Protein AF-A0A535G3J7-F1 (afdb_monomer_lite)

Structure (mmCIF, N/CA/C/O backbone):
data_AF-A0A535G3J7-F1
#
_entry.id   AF-A0A535G3J7-F1
#
loop_
_atom_site.group_PDB
_atom_site.id
_atom_site.type_symbol
_atom_site.label_atom_id
_atom_site.label_alt_id
_atom_site.label_comp_id
_atom_site.label_asym_id
_atom_site.label_entity_id
_atom_site.label_seq_id
_atom_site.pdbx_PDB_ins_code
_atom_site.Cartn_x
_atom_site.Cartn_y
_atom_site.Cartn_z
_atom_site.occupancy
_atom_site.B_iso_or_equiv
_atom_site.auth_seq_id
_atom_site.auth_comp_id
_atom_site.auth_asym_id
_atom_site.auth_atom_id
_atom_site.pdbx_PDB_model_num
ATOM 1 N N . MET A 1 1 ? 12.160 -12.280 -11.723 1.00 71.25 1 MET A N 1
ATOM 2 C CA . MET A 1 1 ? 13.475 -11.886 -11.176 1.00 71.25 1 MET A CA 1
ATOM 3 C C . MET A 1 1 ? 14.019 -10.774 -12.042 1.00 71.25 1 MET A C 1
ATOM 5 O O . MET A 1 1 ? 14.066 -10.974 -13.251 1.00 71.25 1 MET A O 1
ATOM 9 N N . ALA A 1 2 ? 14.355 -9.629 -11.459 1.00 68.31 2 ALA A N 1
ATOM 10 C CA . ALA A 1 2 ? 15.144 -8.611 -12.145 1.00 68.31 2 ALA A CA 1
ATOM 11 C C . ALA A 1 2 ? 16.626 -8.998 -12.049 1.00 68.31 2 ALA A C 1
ATOM 13 O O . ALA A 1 2 ? 17.040 -9.554 -11.030 1.00 68.31 2 ALA A O 1
ATOM 14 N N . ASP A 1 3 ? 17.392 -8.773 -13.112 1.00 76.06 3 ASP A N 1
ATOM 15 C CA . ASP A 1 3 ? 18.850 -8.805 -13.050 1.00 76.06 3 ASP A CA 1
ATOM 16 C C . ASP A 1 3 ? 19.447 -7.434 -13.374 1.00 76.06 3 ASP A C 1
ATOM 18 O O . ASP A 1 3 ? 18.911 -6.666 -14.172 1.00 76.06 3 ASP A O 1
ATOM 22 N N . GLU A 1 4 ? 20.607 -7.149 -12.785 1.00 70.81 4 GLU A N 1
ATOM 23 C CA . GLU A 1 4 ? 21.331 -5.886 -12.982 1.00 70.81 4 GLU A CA 1
ATOM 24 C C . GLU A 1 4 ? 21.882 -5.727 -14.418 1.00 70.81 4 GLU A C 1
ATOM 26 O O . GLU A 1 4 ? 22.410 -4.676 -14.783 1.00 70.81 4 GLU A O 1
ATOM 31 N N . GLY A 1 5 ? 21.760 -6.763 -15.259 1.00 71.31 5 GLY A N 1
ATOM 32 C CA . GLY A 1 5 ? 22.190 -6.784 -16.657 1.00 71.31 5 GLY A CA 1
ATOM 33 C C . GLY A 1 5 ? 21.164 -6.218 -17.641 1.00 71.31 5 GLY A C 1
ATOM 34 O O . GLY A 1 5 ? 21.451 -6.159 -18.839 1.00 71.31 5 GLY A O 1
ATOM 35 N N . GLY A 1 6 ? 19.985 -5.792 -17.174 1.00 70.75 6 GLY A N 1
ATOM 36 C CA . GLY A 1 6 ? 18.953 -5.200 -18.033 1.00 70.75 6 GLY A CA 1
ATOM 37 C C . GLY A 1 6 ? 17.724 -6.077 -18.267 1.00 70.75 6 GLY A C 1
ATOM 38 O O . GLY A 1 6 ? 16.809 -5.647 -18.977 1.00 70.75 6 GLY A O 1
ATOM 39 N N . ALA A 1 7 ? 17.692 -7.306 -17.743 1.00 75.38 7 ALA A N 1
ATOM 40 C CA . ALA A 1 7 ? 16.626 -8.254 -18.036 1.00 75.38 7 ALA A CA 1
ATOM 41 C C . ALA A 1 7 ? 15.667 -8.449 -16.857 1.00 75.38 7 ALA A C 1
ATOM 43 O O . ALA A 1 7 ? 16.052 -8.570 -15.695 1.00 75.38 7 ALA A O 1
ATOM 44 N N . LEU A 1 8 ? 14.380 -8.544 -17.196 1.00 71.44 8 LEU A N 1
ATOM 45 C CA . LEU A 1 8 ? 13.341 -9.026 -16.297 1.00 71.44 8 LEU A CA 1
ATOM 46 C C . LEU A 1 8 ? 12.882 -10.415 -16.756 1.00 71.44 8 LEU A C 1
ATOM 48 O O . LEU A 1 8 ? 12.462 -10.598 -17.903 1.00 71.44 8 LEU A O 1
ATOM 52 N N . TRP A 1 9 ? 12.960 -11.383 -15.844 1.00 71.06 9 TRP A N 1
ATOM 53 C CA . TRP A 1 9 ? 12.660 -12.791 -16.092 1.00 71.06 9 TRP A CA 1
ATOM 54 C C . TRP A 1 9 ? 11.362 -13.229 -15.419 1.00 71.06 9 TRP A C 1
ATOM 56 O O . TRP A 1 9 ? 11.196 -13.060 -14.204 1.00 71.06 9 TRP A O 1
ATOM 66 N N . VAL A 1 10 ? 10.507 -13.908 -16.182 1.00 69.81 10 VAL A N 1
ATOM 67 C CA . VAL A 1 10 ? 9.468 -14.794 -15.643 1.00 69.81 10 VAL A CA 1
ATOM 68 C C . VAL A 1 10 ? 10.066 -16.198 -15.536 1.00 69.81 10 VAL A C 1
ATOM 70 O O . VAL A 1 10 ? 10.668 -16.693 -16.489 1.00 69.81 10 VAL A O 1
ATOM 73 N N . LEU A 1 11 ? 9.949 -16.835 -14.367 1.00 56.09 11 LEU A N 1
ATOM 74 C CA . LEU A 1 11 ? 10.445 -18.197 -14.155 1.00 56.09 11 LEU A CA 1
ATOM 75 C C . LEU A 1 11 ? 9.471 -19.206 -14.783 1.00 56.09 11 LEU A C 1
ATOM 77 O O . LEU A 1 11 ? 8.563 -19.703 -14.124 1.00 56.09 11 LEU A O 1
ATOM 81 N N . ASP A 1 12 ? 9.690 -19.505 -16.060 1.00 62.94 12 ASP A N 1
ATOM 82 C CA . ASP A 1 12 ? 9.240 -20.728 -16.726 1.00 62.94 12 ASP A CA 1
ATOM 83 C C . ASP A 1 12 ? 10.474 -21.504 -17.248 1.00 62.94 12 ASP A C 1
ATOM 85 O O . ASP A 1 12 ? 11.581 -20.949 -17.282 1.00 62.94 12 ASP A O 1
ATOM 89 N N . PRO A 1 13 ? 10.339 -22.783 -17.647 1.00 60.19 13 PRO A N 1
ATOM 90 C CA . PRO A 1 13 ? 11.473 -23.594 -18.101 1.00 60.19 13 PRO A CA 1
ATOM 91 C C . PRO A 1 13 ? 12.237 -23.023 -19.311 1.00 60.19 13 PRO A C 1
ATOM 93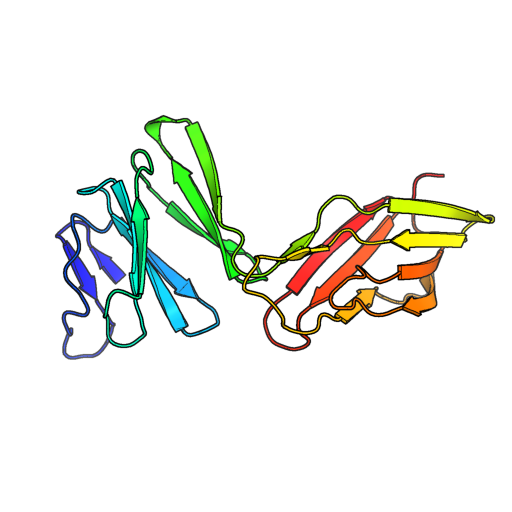 O O . PRO A 1 13 ? 13.380 -23.413 -19.541 1.00 60.19 13 PRO A O 1
ATOM 96 N N . ALA A 1 14 ? 11.629 -22.118 -20.079 1.00 72.88 14 ALA A N 1
ATOM 97 C CA . ALA A 1 14 ? 12.156 -21.571 -21.324 1.00 72.88 14 ALA A CA 1
ATOM 98 C C . ALA A 1 14 ? 12.770 -20.164 -21.186 1.00 72.88 14 ALA A C 1
ATOM 100 O O . ALA A 1 14 ? 13.358 -19.687 -22.154 1.00 72.88 14 ALA A O 1
ATOM 101 N N . ARG A 1 15 ? 12.719 -19.528 -20.001 1.00 66.62 15 ARG A N 1
ATOM 102 C CA . ARG A 1 15 ? 13.321 -18.204 -19.720 1.00 66.62 15 ARG A CA 1
ATOM 103 C C . ARG A 1 15 ? 12.934 -17.152 -20.768 1.00 66.62 15 ARG A C 1
ATOM 105 O O . ARG A 1 15 ? 13.746 -16.716 -21.583 1.00 66.62 15 ARG A O 1
ATOM 112 N N . HIS A 1 16 ? 11.687 -16.710 -20.720 1.00 76.94 16 HIS A N 1
ATOM 113 C CA . HIS A 1 16 ? 11.188 -15.672 -21.614 1.00 76.94 16 HIS A CA 1
ATOM 114 C C . HIS A 1 16 ? 11.657 -14.278 -21.171 1.00 76.94 16 HIS A C 1
ATOM 116 O O . HIS A 1 16 ? 11.495 -13.899 -20.007 1.00 76.94 16 HIS A O 1
ATOM 122 N N . ARG A 1 17 ? 12.211 -13.497 -22.111 1.00 78.81 17 ARG A N 1
ATOM 123 C CA . ARG A 1 17 ? 12.472 -12.067 -21.898 1.00 78.81 17 ARG A CA 1
ATOM 124 C C . ARG A 1 17 ? 11.131 -11.347 -21.808 1.00 78.81 17 ARG A C 1
ATOM 126 O O . ARG A 1 17 ? 10.402 -11.301 -22.793 1.00 78.81 17 ARG A O 1
ATOM 133 N N . PHE A 1 18 ? 10.830 -10.796 -20.638 1.00 82.81 18 PHE A N 1
ATOM 134 C CA . PHE A 1 18 ? 9.531 -10.186 -20.358 1.00 82.81 18 PHE A CA 1
ATOM 135 C C . PHE A 1 18 ? 9.448 -8.722 -20.811 1.00 82.81 18 PHE A C 1
ATOM 137 O O . PHE A 1 18 ? 8.457 -8.305 -21.395 1.00 82.81 18 PHE A O 1
ATOM 144 N N . ALA A 1 19 ? 10.512 -7.950 -20.578 1.00 88.00 19 ALA A N 1
ATOM 145 C CA . ALA A 1 19 ? 10.626 -6.550 -20.980 1.00 88.00 19 ALA A CA 1
ATOM 146 C C . ALA A 1 19 ? 12.103 -6.153 -21.165 1.00 88.00 19 ALA A C 1
ATOM 148 O O . ALA A 1 19 ? 13.017 -6.935 -20.881 1.00 88.00 19 ALA A O 1
ATOM 149 N N . SER A 1 20 ? 12.339 -4.936 -21.660 1.00 91.38 20 SER A N 1
ATOM 150 C CA . SER A 1 20 ? 13.672 -4.325 -21.768 1.00 91.38 20 SER A CA 1
ATOM 151 C C . SER A 1 20 ? 13.671 -2.998 -21.024 1.00 91.38 20 SER A C 1
ATOM 153 O O . SER A 1 20 ? 12.957 -2.089 -21.436 1.00 91.38 20 SER A O 1
ATOM 155 N N . LEU A 1 21 ? 14.450 -2.893 -19.948 1.00 94.00 21 LEU A N 1
ATOM 156 C CA . LEU A 1 21 ? 14.487 -1.717 -19.076 1.00 94.00 21 LEU A CA 1
ATOM 157 C C . LEU A 1 21 ? 15.934 -1.294 -18.789 1.00 94.00 21 LEU A C 1
ATOM 159 O O . LEU A 1 21 ? 16.858 -2.104 -18.887 1.00 94.00 21 LEU A O 1
ATOM 163 N N . ALA A 1 22 ? 16.134 -0.016 -18.462 1.00 93.50 22 ALA A N 1
ATOM 164 C CA . ALA A 1 22 ? 17.457 0.560 -18.240 1.00 93.50 22 ALA A CA 1
ATOM 165 C C . ALA A 1 22 ? 17.990 0.208 -16.841 1.00 93.50 22 ALA A C 1
ATOM 167 O O . ALA A 1 22 ? 17.691 0.896 -15.868 1.00 93.50 22 ALA A O 1
ATOM 168 N N . THR A 1 23 ? 18.799 -0.850 -16.745 1.00 94.88 23 THR A N 1
ATOM 169 C CA . THR A 1 23 ? 19.407 -1.312 -15.481 1.00 94.88 23 THR A CA 1
ATOM 170 C C . THR A 1 23 ? 18.341 -1.517 -14.387 1.00 94.88 23 THR A C 1
ATOM 172 O O . THR A 1 23 ? 18.284 -0.731 -13.435 1.00 94.88 23 THR A O 1
ATOM 175 N N . PRO A 1 24 ? 17.431 -2.500 -14.551 1.00 95.31 24 PRO A N 1
ATOM 176 C CA . PRO A 1 24 ? 16.432 -2.809 -13.543 1.00 95.31 24 PRO A CA 1
ATOM 177 C C . PRO A 1 24 ? 17.124 -3.360 -12.294 1.00 95.31 24 PRO A C 1
ATOM 179 O O . PRO A 1 24 ? 18.139 -4.047 -12.394 1.00 95.31 24 PRO A O 1
ATOM 182 N N . ASP A 1 25 ? 16.574 -3.040 -11.132 1.00 94.50 25 ASP A N 1
ATOM 183 C CA . ASP A 1 25 ? 17.207 -3.326 -9.841 1.00 94.50 25 ASP A CA 1
ATOM 184 C C . ASP A 1 25 ? 16.279 -4.167 -8.953 1.00 94.50 25 ASP A C 1
ATOM 186 O O . ASP A 1 25 ? 16.582 -5.323 -8.660 1.00 94.50 25 ASP A O 1
ATOM 190 N N . ASP A 1 26 ? 15.084 -3.666 -8.644 1.00 95.38 26 ASP A N 1
ATOM 191 C CA . ASP A 1 26 ? 14.054 -4.374 -7.878 1.00 95.38 26 ASP A CA 1
ATOM 192 C C . ASP A 1 26 ? 12.750 -4.508 -8.694 1.00 95.38 26 ASP A C 1
ATOM 194 O O . ASP A 1 26 ? 12.479 -3.764 -9.644 1.00 95.38 26 ASP A O 1
ATOM 198 N N . VAL A 1 27 ? 11.954 -5.532 -8.374 1.00 95.81 27 VAL A N 1
ATOM 199 C CA . VAL A 1 27 ? 10.685 -5.837 -9.043 1.00 95.81 27 VAL A CA 1
ATOM 200 C C . VAL A 1 27 ? 9.660 -6.401 -8.073 1.00 95.81 27 VAL A C 1
ATOM 202 O O . VAL A 1 27 ? 9.936 -7.315 -7.296 1.00 95.81 27 VAL A O 1
ATOM 205 N N . LEU A 1 28 ? 8.421 -5.939 -8.200 1.00 96.00 28 LEU A N 1
ATOM 206 C CA . LEU A 1 28 ? 7.283 -6.487 -7.473 1.00 96.00 28 LEU A CA 1
ATOM 207 C C . LEU A 1 28 ? 6.043 -6.579 -8.359 1.00 96.00 28 LEU A C 1
ATOM 209 O O . LEU A 1 28 ? 5.973 -5.974 -9.428 1.00 96.00 28 LEU A O 1
ATOM 213 N N . VAL A 1 29 ? 5.052 -7.339 -7.898 1.00 95.19 29 VAL A N 1
ATOM 214 C CA . VAL A 1 29 ? 3.766 -7.500 -8.583 1.00 95.19 29 VAL A CA 1
ATOM 215 C C . VAL A 1 29 ? 2.649 -7.024 -7.663 1.00 95.19 29 VAL A C 1
ATOM 217 O O . VAL A 1 29 ? 2.589 -7.411 -6.494 1.00 95.19 29 VAL A O 1
ATOM 220 N N . SER A 1 30 ? 1.777 -6.177 -8.198 1.00 93.81 30 SER A N 1
ATOM 221 C CA . SER A 1 30 ? 0.601 -5.635 -7.527 1.00 93.81 30 SER A CA 1
ATOM 222 C C . SER A 1 30 ? -0.472 -6.696 -7.324 1.00 93.81 30 SER A C 1
ATOM 224 O O . SER A 1 30 ? -0.485 -7.749 -7.969 1.00 93.81 30 SER A O 1
ATOM 226 N N . ARG A 1 31 ? -1.437 -6.422 -6.445 1.00 89.69 31 ARG A N 1
ATOM 227 C CA . ARG A 1 31 ? -2.583 -7.328 -6.247 1.00 89.69 31 ARG A CA 1
ATOM 228 C C . ARG A 1 31 ? -3.488 -7.433 -7.475 1.00 89.69 31 ARG A C 1
ATOM 230 O O . ARG A 1 31 ? -4.208 -8.430 -7.586 1.00 89.69 31 ARG A O 1
ATOM 237 N N . ALA A 1 32 ? -3.457 -6.423 -8.345 1.00 88.31 32 ALA A N 1
ATOM 238 C CA . ALA A 1 32 ? -4.149 -6.403 -9.630 1.00 88.31 32 ALA A CA 1
ATOM 239 C C . ALA A 1 32 ? -3.358 -7.116 -10.744 1.00 88.31 32 ALA A C 1
ATOM 241 O O . ALA A 1 32 ? -3.943 -7.467 -11.765 1.00 88.31 32 ALA A O 1
ATOM 242 N N . GLY A 1 33 ? -2.070 -7.403 -10.517 1.00 91.81 33 GLY A N 1
ATOM 243 C CA . GLY A 1 33 ? -1.190 -8.079 -11.472 1.00 91.81 33 GLY A CA 1
ATOM 244 C C . GLY A 1 33 ? -0.276 -7.144 -12.265 1.00 91.81 33 GLY A C 1
ATOM 245 O O . GLY A 1 33 ? 0.434 -7.627 -13.143 1.00 91.81 33 GLY A O 1
ATOM 246 N N . ASP A 1 34 ? -0.264 -5.845 -11.955 1.00 93.75 34 ASP A N 1
ATOM 247 C CA . ASP A 1 34 ? 0.685 -4.892 -12.540 1.00 93.75 34 ASP A CA 1
ATOM 248 C C . ASP A 1 34 ? 2.088 -5.164 -11.999 1.00 93.75 34 ASP A C 1
ATOM 250 O O . ASP A 1 34 ? 2.261 -5.527 -10.834 1.00 93.75 34 ASP A O 1
ATOM 254 N N . ILE A 1 35 ? 3.107 -4.967 -12.821 1.00 96.38 35 ILE A N 1
ATOM 255 C CA . ILE A 1 35 ? 4.496 -5.250 -12.472 1.00 96.38 35 ILE A CA 1
ATOM 256 C C . ILE A 1 35 ? 5.232 -3.928 -12.331 1.00 96.38 35 ILE A C 1
ATOM 258 O O . ILE A 1 35 ? 5.317 -3.159 -13.283 1.00 96.38 35 ILE A O 1
ATOM 262 N N . PHE A 1 36 ? 5.789 -3.675 -11.153 1.00 97.69 36 PHE A N 1
ATOM 263 C CA . PHE A 1 36 ? 6.593 -2.487 -10.892 1.00 97.69 36 PHE A CA 1
ATOM 264 C C . PHE A 1 36 ? 8.064 -2.848 -10.912 1.00 97.69 36 PHE A C 1
ATOM 266 O O . PHE A 1 36 ? 8.457 -3.809 -10.257 1.00 97.69 36 PHE A O 1
ATOM 273 N N . VAL A 1 37 ? 8.865 -2.061 -11.621 1.00 97.62 37 VAL A N 1
ATOM 274 C CA . VAL A 1 37 ? 10.318 -2.228 -11.706 1.00 97.62 37 VAL A CA 1
ATOM 275 C C . VAL A 1 37 ? 10.973 -0.873 -11.508 1.00 97.62 37 VAL A C 1
ATOM 277 O O . VAL A 1 37 ? 10.663 0.052 -12.259 1.00 97.62 37 VAL A O 1
ATOM 280 N N . ASN A 1 38 ? 11.866 -0.725 -10.532 1.00 97.25 38 ASN A N 1
ATOM 281 C CA . ASN A 1 38 ? 12.741 0.447 -10.490 1.00 97.25 38 ASN A CA 1
ATOM 282 C C . ASN A 1 38 ? 13.973 0.226 -11.362 1.00 97.25 38 ASN A C 1
ATOM 284 O O . ASN A 1 38 ? 14.504 -0.878 -11.484 1.00 97.25 38 ASN A O 1
ATOM 288 N N . THR A 1 39 ? 14.437 1.321 -11.938 1.00 97.06 39 THR A N 1
ATOM 289 C CA . THR A 1 39 ? 15.526 1.348 -12.901 1.00 97.06 39 THR A CA 1
ATOM 290 C C . THR A 1 39 ? 16.563 2.377 -12.476 1.00 97.06 39 THR A C 1
ATOM 292 O O . THR A 1 39 ? 16.264 3.551 -12.229 1.00 97.06 39 THR A O 1
ATOM 295 N N . LEU A 1 40 ? 17.815 1.933 -12.380 1.00 96.00 40 LEU A N 1
ATOM 296 C CA . LEU A 1 40 ? 18.947 2.787 -12.021 1.00 96.00 40 LEU A CA 1
ATOM 297 C C . LEU A 1 40 ? 19.452 3.599 -13.220 1.00 96.00 40 LEU A C 1
ATOM 299 O O . LEU A 1 40 ? 20.022 4.673 -13.034 1.00 96.00 40 LEU A O 1
ATOM 303 N N . GLY A 1 41 ? 19.251 3.100 -14.446 1.00 96.00 41 GLY A N 1
ATOM 304 C CA . GLY A 1 41 ? 19.781 3.715 -15.664 1.00 96.00 41 GLY A CA 1
ATOM 305 C C . GLY A 1 41 ? 19.062 5.004 -16.064 1.00 96.00 41 GLY A C 1
ATOM 306 O O . GLY A 1 41 ? 19.696 5.934 -16.559 1.00 96.00 41 GLY A O 1
ATOM 307 N N . ASP A 1 42 ? 17.756 5.086 -15.819 1.00 97.12 42 ASP A N 1
ATOM 308 C CA . ASP A 1 42 ? 16.917 6.253 -16.117 1.00 97.12 42 ASP A CA 1
ATOM 309 C C . ASP A 1 42 ? 16.196 6.825 -14.884 1.00 97.12 42 ASP A C 1
ATOM 311 O O . ASP A 1 42 ? 15.441 7.792 -15.011 1.00 97.12 42 ASP A O 1
ATOM 315 N N . ASN A 1 43 ? 16.518 6.330 -13.679 1.00 97.38 43 ASN A N 1
ATOM 316 C CA . ASN A 1 43 ? 16.080 6.913 -12.408 1.00 97.38 43 ASN A CA 1
ATOM 317 C C . ASN A 1 43 ? 14.544 6.984 -12.288 1.00 97.38 43 ASN A C 1
ATOM 319 O O . ASN A 1 43 ? 13.956 8.032 -11.971 1.00 97.38 43 ASN A O 1
ATOM 323 N N . ALA A 1 44 ? 13.895 5.854 -12.571 1.00 98.12 44 ALA A N 1
ATOM 324 C CA . ALA A 1 44 ? 12.448 5.754 -12.668 1.00 98.12 44 ALA A CA 1
ATOM 325 C C . ALA A 1 44 ? 11.889 4.482 -12.016 1.00 98.12 44 ALA A C 1
ATOM 327 O O . ALA A 1 44 ? 12.616 3.578 -11.604 1.00 98.12 44 ALA A O 1
ATOM 328 N N . ILE A 1 45 ? 10.562 4.441 -11.900 1.00 98.44 45 ILE A N 1
ATOM 329 C CA . ILE A 1 45 ? 9.795 3.218 -11.668 1.00 98.44 45 ILE A CA 1
ATOM 330 C C . ILE A 1 45 ? 8.837 3.031 -12.837 1.00 98.44 45 ILE A C 1
ATOM 332 O O . ILE A 1 45 ? 8.037 3.916 -13.142 1.00 98.44 45 ILE A O 1
ATOM 336 N N . HIS A 1 46 ? 8.907 1.865 -13.462 1.00 97.94 46 HIS A N 1
ATOM 337 C CA . HIS A 1 46 ? 8.064 1.439 -14.566 1.00 97.94 46 HIS A CA 1
ATOM 338 C C . HIS A 1 46 ? 6.949 0.546 -14.034 1.00 97.94 46 HIS A C 1
ATOM 340 O O . HIS A 1 46 ? 7.232 -0.460 -13.393 1.00 97.94 46 HIS A O 1
ATOM 346 N N . GLU A 1 47 ? 5.699 0.895 -14.325 1.00 97.25 47 GLU A N 1
ATOM 347 C CA . GLU A 1 47 ? 4.546 0.003 -14.171 1.00 97.25 47 GLU A CA 1
ATOM 348 C C . GLU A 1 47 ? 4.262 -0.650 -15.523 1.00 97.25 47 GLU A C 1
ATOM 350 O O . GLU A 1 47 ? 4.078 0.050 -16.526 1.00 97.25 47 GLU A O 1
ATOM 355 N N . LEU A 1 48 ? 4.248 -1.977 -15.548 1.00 97.06 48 LEU A N 1
ATOM 356 C CA . LEU A 1 48 ? 3.983 -2.795 -16.720 1.00 97.06 48 LEU A CA 1
ATOM 357 C C . LEU A 1 48 ? 2.715 -3.622 -16.507 1.00 97.06 48 LEU A C 1
ATOM 359 O O . LEU A 1 48 ? 2.425 -4.041 -15.387 1.00 97.06 48 LEU A O 1
ATOM 363 N N . ASP A 1 49 ? 1.992 -3.908 -17.584 1.00 94.44 49 ASP A N 1
ATOM 364 C CA . ASP A 1 49 ? 0.917 -4.897 -17.548 1.00 94.44 49 ASP A CA 1
ATOM 365 C C . ASP A 1 49 ? 1.483 -6.330 -17.465 1.00 94.44 49 ASP A C 1
ATOM 367 O O . ASP A 1 49 ? 2.693 -6.571 -17.548 1.00 94.44 49 ASP A O 1
ATOM 371 N N . ALA A 1 50 ? 0.598 -7.319 -17.333 1.00 89.81 50 ALA A N 1
ATOM 372 C CA . ALA A 1 50 ? 0.981 -8.730 -17.267 1.00 89.81 50 ALA A CA 1
ATOM 373 C C . ALA A 1 50 ? 1.613 -9.274 -18.569 1.00 89.81 50 ALA A C 1
ATOM 375 O O . ALA A 1 50 ? 2.087 -10.410 -18.590 1.00 89.81 50 ALA A O 1
ATOM 376 N N . GLN A 1 51 ? 1.608 -8.496 -19.654 1.00 89.75 51 GLN A N 1
ATOM 377 C CA . GLN A 1 51 ? 2.242 -8.812 -20.935 1.00 89.75 51 GLN A CA 1
ATOM 378 C C . GLN A 1 51 ? 3.584 -8.081 -21.115 1.00 89.75 51 GLN A C 1
ATOM 380 O O . GLN A 1 51 ? 4.273 -8.320 -22.105 1.00 89.75 51 GLN A O 1
ATOM 385 N N . GLY A 1 52 ? 3.976 -7.233 -20.161 1.00 90.25 52 GLY A N 1
ATOM 386 C CA . GLY A 1 52 ? 5.224 -6.475 -20.187 1.00 90.25 52 GLY A CA 1
ATOM 387 C C . GLY A 1 52 ? 5.129 -5.143 -20.927 1.00 90.25 52 GLY A C 1
ATOM 388 O O . GLY A 1 52 ? 6.160 -4.508 -21.157 1.00 90.25 52 GLY A O 1
ATOM 389 N N . HIS A 1 53 ? 3.928 -4.688 -21.296 1.00 93.38 53 HIS A N 1
ATOM 390 C CA . HIS A 1 53 ? 3.751 -3.372 -21.903 1.00 93.38 53 HIS A CA 1
ATOM 391 C C . HIS A 1 53 ? 3.763 -2.272 -20.847 1.00 93.38 53 HIS A C 1
ATOM 393 O O . HIS A 1 53 ? 3.200 -2.422 -19.766 1.00 93.38 53 HIS A O 1
ATOM 399 N N . GLN A 1 54 ? 4.357 -1.131 -21.191 1.00 95.81 54 GLN A N 1
ATOM 400 C CA . GLN A 1 54 ? 4.400 0.034 -20.314 1.00 95.81 54 GLN A CA 1
ATOM 401 C C . GLN A 1 54 ? 2.999 0.617 -20.080 1.00 95.81 54 GLN A C 1
ATOM 403 O O . GLN A 1 54 ? 2.347 1.055 -21.025 1.00 95.81 54 GLN A O 1
ATOM 408 N N . VAL A 1 55 ? 2.584 0.693 -18.814 1.00 95.75 55 VAL A N 1
ATOM 409 C CA . VAL A 1 55 ? 1.347 1.356 -18.372 1.00 95.75 55 VAL A CA 1
ATOM 410 C C . VAL A 1 55 ? 1.638 2.798 -17.968 1.00 95.75 55 VAL A C 1
ATOM 412 O O . VAL A 1 55 ? 1.044 3.733 -18.502 1.00 95.75 55 VAL A O 1
ATOM 415 N N . THR A 1 56 ? 2.581 3.000 -17.045 1.00 96.06 56 THR A N 1
ATOM 416 C CA . THR A 1 56 ? 3.022 4.338 -16.621 1.00 96.06 56 THR A CA 1
ATOM 417 C C . THR A 1 56 ? 4.475 4.334 -16.167 1.00 96.06 56 THR A C 1
ATOM 419 O O . THR A 1 56 ? 5.030 3.280 -15.864 1.00 96.06 56 THR A O 1
ATOM 422 N N . VAL A 1 57 ? 5.086 5.517 -16.106 1.00 97.75 57 VAL A N 1
ATOM 423 C CA . VAL A 1 57 ? 6.456 5.721 -15.622 1.00 97.75 57 VAL A CA 1
ATOM 424 C C . VAL A 1 57 ? 6.458 6.830 -14.577 1.00 97.75 57 VAL A C 1
ATOM 426 O O . VAL A 1 57 ? 5.976 7.936 -14.824 1.00 97.75 57 VAL A O 1
ATOM 429 N N . ILE A 1 58 ? 7.038 6.547 -13.413 1.00 97.44 58 ILE A N 1
ATOM 430 C CA . ILE A 1 58 ? 7.299 7.530 -12.362 1.00 97.44 58 ILE A CA 1
ATOM 431 C C . ILE A 1 58 ? 8.770 7.931 -12.475 1.00 97.44 58 ILE A C 1
ATOM 433 O O . ILE A 1 58 ? 9.655 7.195 -12.050 1.00 97.44 58 ILE A O 1
ATOM 437 N N . SER A 1 59 ? 9.035 9.092 -13.068 1.00 97.06 59 SER A N 1
ATOM 438 C CA . SER A 1 59 ? 10.392 9.597 -13.313 1.00 97.06 59 SER A CA 1
ATOM 439 C C . SER A 1 59 ? 10.883 10.568 -12.234 1.00 97.06 59 SER A C 1
ATOM 441 O O . SER A 1 59 ? 10.098 11.111 -11.456 1.00 97.06 59 SER A O 1
ATOM 443 N N . GLY A 1 60 ? 12.183 10.881 -12.254 1.00 95.56 60 GLY A N 1
ATOM 444 C CA . GLY A 1 60 ? 12.785 11.915 -11.397 1.00 95.56 60 GLY A CA 1
ATOM 445 C C . GLY A 1 60 ? 13.133 11.425 -9.989 1.00 95.56 60 GLY A C 1
ATOM 446 O O . GLY A 1 60 ? 13.413 12.231 -9.092 1.00 95.56 60 GLY A O 1
ATOM 447 N N . ILE A 1 61 ? 13.135 10.108 -9.800 1.00 97.50 61 ILE A N 1
ATOM 448 C CA . ILE A 1 61 ? 13.437 9.431 -8.545 1.00 97.50 61 ILE A CA 1
ATOM 449 C C . ILE A 1 61 ? 14.953 9.312 -8.425 1.00 97.50 61 ILE A C 1
ATOM 451 O O . ILE A 1 61 ? 15.606 8.823 -9.331 1.00 97.50 61 ILE A O 1
ATOM 455 N N . GLN A 1 62 ? 15.554 9.787 -7.339 1.00 97.25 62 GLN A N 1
ATOM 456 C CA . GLN A 1 62 ? 17.015 9.798 -7.252 1.00 97.25 62 GLN A CA 1
ATOM 457 C C . GLN A 1 62 ? 17.586 8.461 -6.777 1.00 97.25 62 GLN A C 1
ATOM 459 O O . GLN A 1 62 ? 17.500 8.160 -5.586 1.00 97.25 62 GLN A O 1
ATOM 464 N N . GLN A 1 63 ? 18.204 7.710 -7.696 1.00 95.75 63 GLN A N 1
ATOM 465 C CA . GLN A 1 63 ? 18.819 6.404 -7.443 1.00 95.75 63 GLN A CA 1
ATOM 466 C C . GLN A 1 63 ? 17.876 5.481 -6.645 1.00 95.75 63 GLN A C 1
ATOM 468 O O . GLN A 1 63 ? 18.121 5.217 -5.461 1.00 95.75 63 GLN A O 1
ATOM 473 N N . PRO A 1 64 ? 16.749 5.052 -7.245 1.00 96.81 64 PRO A N 1
ATOM 474 C CA . PRO A 1 64 ? 15.825 4.152 -6.571 1.00 96.81 64 PRO A CA 1
ATOM 475 C C . PRO A 1 64 ? 16.471 2.791 -6.347 1.00 96.81 64 PRO A C 1
ATOM 477 O O . PRO A 1 64 ? 16.930 2.201 -7.314 1.00 96.81 64 PRO A O 1
ATOM 480 N N . GLN A 1 65 ? 16.482 2.293 -5.108 1.00 95.19 65 GLN A N 1
ATOM 481 C CA . GLN A 1 65 ? 17.114 1.004 -4.764 1.00 95.19 65 GLN A CA 1
ATOM 482 C C . GLN A 1 65 ? 16.152 -0.062 -4.237 1.00 95.19 65 GLN A C 1
ATOM 484 O O . GLN A 1 65 ? 16.540 -1.189 -3.960 1.00 95.19 65 GLN A O 1
ATOM 489 N N . GLY A 1 66 ? 14.911 0.314 -3.962 1.00 96.06 66 GLY A N 1
ATOM 490 C CA . GLY A 1 66 ? 13.946 -0.620 -3.413 1.00 96.06 66 GLY A CA 1
ATOM 491 C C . GLY A 1 66 ? 12.547 -0.076 -3.542 1.00 96.06 66 GLY A C 1
ATOM 492 O O . GLY A 1 66 ? 12.319 1.129 -3.362 1.00 96.06 66 GLY A O 1
ATOM 493 N N . ILE A 1 67 ? 11.625 -0.979 -3.845 1.00 98.12 67 ILE A N 1
ATOM 494 C CA . ILE A 1 67 ? 10.206 -0.695 -3.990 1.00 98.12 67 ILE A CA 1
ATOM 495 C C . ILE A 1 67 ? 9.386 -1.666 -3.140 1.00 98.12 67 ILE A C 1
ATOM 497 O O . ILE A 1 67 ? 9.762 -2.810 -2.913 1.00 98.12 67 ILE A O 1
ATOM 501 N N . ALA A 1 68 ? 8.249 -1.205 -2.629 1.00 98.12 68 ALA A N 1
ATOM 502 C CA . ALA A 1 68 ? 7.341 -2.035 -1.844 1.00 98.12 68 ALA A CA 1
ATOM 503 C C . ALA A 1 68 ? 5.893 -1.578 -2.014 1.00 98.12 68 ALA A C 1
ATOM 505 O O . ALA A 1 68 ? 5.626 -0.395 -2.222 1.00 98.12 68 ALA A O 1
ATOM 506 N N . LEU A 1 69 ? 4.952 -2.508 -1.868 1.00 97.62 69 LEU A N 1
ATOM 507 C CA . LEU A 1 69 ? 3.525 -2.205 -1.791 1.00 97.62 69 LEU A CA 1
ATOM 508 C C . LEU A 1 69 ? 3.021 -2.421 -0.365 1.00 97.62 69 LEU A C 1
ATOM 510 O O . LEU A 1 69 ? 3.396 -3.395 0.289 1.00 97.62 69 LEU A O 1
ATOM 514 N N . ASP A 1 70 ? 2.151 -1.532 0.113 1.00 96.56 70 ASP A N 1
ATOM 515 C CA . ASP A 1 70 ? 1.398 -1.782 1.345 1.00 96.56 70 ASP A CA 1
ATOM 516 C C . ASP A 1 70 ? 0.174 -2.686 1.107 1.00 96.56 70 ASP A C 1
ATOM 518 O O . ASP A 1 70 ? -0.121 -3.120 -0.009 1.00 96.56 70 ASP A O 1
ATOM 522 N N . SER A 1 71 ? -0.573 -2.997 2.169 1.00 95.25 71 SER A N 1
ATOM 523 C CA . SER A 1 71 ? -1.763 -3.853 2.086 1.00 95.25 71 SER A CA 1
ATOM 524 C C . SER A 1 71 ? -2.916 -3.247 1.279 1.00 95.25 71 SER A C 1
ATOM 526 O O . SER A 1 71 ? -3.822 -3.988 0.900 1.00 95.25 71 SER A O 1
ATOM 528 N N . ALA A 1 72 ? -2.870 -1.950 0.969 1.00 96.38 72 ALA A N 1
ATOM 529 C CA . ALA A 1 72 ? -3.792 -1.299 0.049 1.00 96.38 72 ALA A CA 1
ATOM 530 C C . ALA A 1 72 ? -3.177 -1.077 -1.339 1.00 96.38 72 ALA A C 1
ATOM 532 O O . ALA A 1 72 ? -3.803 -0.422 -2.160 1.00 96.38 72 ALA A O 1
ATOM 533 N N . ASP A 1 73 ? -2.022 -1.665 -1.656 1.00 96.25 73 ASP A N 1
ATOM 534 C CA . ASP A 1 73 ? -1.403 -1.577 -2.986 1.00 96.25 73 ASP A CA 1
ATOM 535 C C . ASP A 1 73 ? -0.866 -0.164 -3.318 1.00 96.25 73 ASP A C 1
ATOM 537 O O . ASP A 1 73 ? -0.719 0.203 -4.488 1.00 96.25 73 ASP A O 1
ATOM 541 N N . ASN A 1 74 ? -0.558 0.647 -2.292 1.00 97.50 74 ASN A N 1
ATOM 542 C CA . ASN A 1 74 ? 0.181 1.900 -2.470 1.00 97.50 74 ASN A CA 1
ATOM 543 C C . ASN A 1 74 ? 1.682 1.625 -2.567 1.00 97.50 74 ASN A C 1
ATOM 545 O O . ASN A 1 74 ? 2.224 0.846 -1.784 1.00 97.50 74 ASN A O 1
ATOM 549 N N . LEU A 1 75 ? 2.350 2.326 -3.481 1.00 98.06 75 LEU A N 1
ATOM 550 C CA . LEU A 1 75 ? 3.768 2.144 -3.772 1.00 98.06 75 LEU A CA 1
ATOM 551 C C . LEU A 1 75 ? 4.639 3.011 -2.871 1.00 98.06 75 LEU A C 1
ATOM 553 O O . LEU A 1 75 ? 4.452 4.223 -2.784 1.00 98.06 75 LEU A O 1
ATOM 557 N N . TYR A 1 76 ? 5.631 2.384 -2.259 1.00 98.44 76 TYR A N 1
ATOM 558 C CA . TYR A 1 76 ? 6.729 3.009 -1.543 1.00 98.44 76 TYR A CA 1
ATOM 559 C C . TYR A 1 76 ? 8.011 2.746 -2.315 1.00 98.44 76 TYR A C 1
ATOM 561 O O . TYR A 1 76 ? 8.186 1.670 -2.882 1.00 98.44 76 TYR A O 1
ATOM 569 N N . TYR A 1 77 ? 8.900 3.728 -2.330 1.00 98.44 77 TYR A N 1
ATOM 570 C CA . TYR A 1 77 ? 10.187 3.610 -2.998 1.00 98.44 77 TYR A CA 1
ATOM 571 C C . TYR A 1 77 ? 11.258 4.387 -2.250 1.00 98.44 77 TYR A C 1
ATOM 573 O O . TYR A 1 77 ? 10.970 5.388 -1.592 1.00 98.44 77 TYR A O 1
ATOM 581 N N . THR A 1 78 ? 12.502 3.944 -2.342 1.00 98.06 78 THR A N 1
ATOM 582 C CA . THR A 1 78 ? 13.640 4.671 -1.775 1.00 98.06 78 THR A CA 1
ATOM 583 C C . THR A 1 78 ? 14.198 5.667 -2.789 1.00 98.06 78 THR A C 1
ATOM 585 O O . THR A 1 78 ? 14.196 5.422 -3.989 1.00 98.06 78 THR A O 1
ATOM 588 N N . GLU A 1 79 ? 14.666 6.820 -2.318 1.00 97.69 79 GLU A N 1
ATOM 589 C CA . GLU A 1 79 ? 15.542 7.712 -3.082 1.00 97.69 79 GLU A CA 1
ATOM 590 C C . GLU A 1 79 ? 16.872 7.785 -2.344 1.00 97.69 79 GLU A C 1
ATOM 592 O O . GLU A 1 79 ? 17.022 8.583 -1.410 1.00 97.69 79 GLU A O 1
ATOM 597 N N . PHE A 1 80 ? 17.808 6.915 -2.733 1.00 96.38 80 PHE A N 1
ATOM 598 C CA . PHE A 1 80 ? 19.03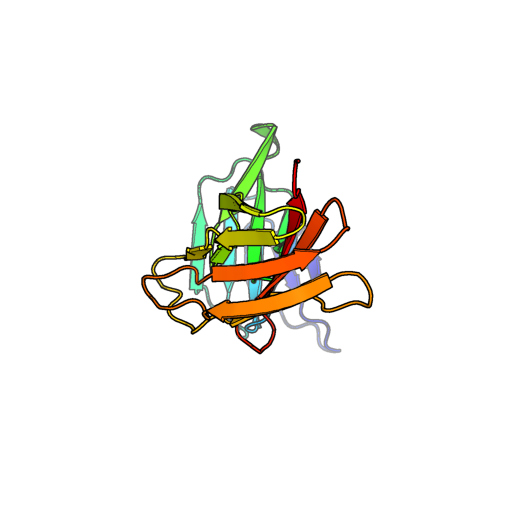9 6.673 -1.986 1.00 96.38 80 PHE A CA 1
ATOM 599 C C . PHE A 1 80 ? 19.830 7.965 -1.767 1.00 96.38 80 PHE A C 1
ATOM 601 O O . PHE A 1 80 ? 20.138 8.324 -0.633 1.00 96.38 80 PHE A O 1
ATOM 608 N N . THR A 1 81 ? 20.066 8.747 -2.822 1.00 96.94 81 THR A N 1
ATOM 609 C CA . THR A 1 81 ? 20.874 9.975 -2.709 1.00 96.94 81 THR A CA 1
ATOM 610 C C . THR A 1 81 ? 20.150 11.133 -2.021 1.00 96.94 81 THR A C 1
ATOM 612 O O . THR A 1 81 ? 20.793 12.092 -1.598 1.00 96.94 81 THR A O 1
ATOM 615 N N . LYS A 1 82 ? 18.822 11.059 -1.865 1.00 97.06 82 LYS A N 1
ATOM 616 C CA . LYS A 1 82 ? 18.036 12.041 -1.099 1.00 97.06 82 LYS A CA 1
ATOM 617 C C . LYS A 1 82 ? 17.766 11.612 0.341 1.00 97.06 82 LYS A C 1
ATOM 619 O O . LYS A 1 82 ? 17.136 12.381 1.065 1.00 97.06 82 LYS A O 1
ATOM 624 N N . ASN A 1 83 ? 18.209 10.424 0.759 1.00 96.50 83 ASN A N 1
ATOM 625 C CA . ASN A 1 83 ? 17.954 9.873 2.093 1.00 96.50 83 ASN A CA 1
ATOM 626 C C . ASN A 1 83 ? 16.464 9.902 2.476 1.00 96.50 83 ASN A C 1
ATOM 628 O O . ASN A 1 83 ? 16.106 10.285 3.592 1.00 96.50 83 ASN A O 1
ATOM 632 N N . ARG A 1 84 ? 15.572 9.552 1.540 1.00 96.75 84 ARG A N 1
ATOM 633 C CA . ARG A 1 84 ? 14.125 9.581 1.793 1.00 96.75 84 ARG A CA 1
ATOM 634 C C . ARG A 1 84 ? 13.396 8.383 1.210 1.00 96.75 84 ARG A C 1
ATOM 636 O O . ARG A 1 84 ? 13.862 7.754 0.265 1.00 96.75 84 ARG A O 1
ATOM 643 N N . ILE A 1 85 ? 12.212 8.134 1.757 1.00 97.69 85 ILE A N 1
ATOM 644 C CA . ILE A 1 85 ? 11.231 7.200 1.212 1.00 97.69 85 ILE A CA 1
ATOM 645 C C . ILE A 1 85 ? 10.128 8.029 0.556 1.00 97.69 85 ILE A C 1
ATOM 647 O O . ILE A 1 85 ? 9.518 8.888 1.197 1.00 97.69 85 ILE A O 1
ATOM 651 N N . GLY A 1 86 ? 9.905 7.799 -0.732 1.00 97.25 86 GLY A N 1
ATOM 652 C CA . GLY A 1 86 ? 8.768 8.320 -1.471 1.00 97.25 86 GLY A CA 1
ATOM 653 C C . GLY A 1 86 ? 7.563 7.390 -1.373 1.00 97.25 86 GLY A C 1
ATOM 654 O O . GLY A 1 86 ? 7.688 6.201 -1.078 1.00 97.25 86 GLY A O 1
ATOM 655 N N . ARG A 1 87 ? 6.374 7.949 -1.610 1.00 96.81 87 ARG A N 1
ATOM 656 C CA . ARG A 1 87 ? 5.115 7.203 -1.626 1.00 96.81 87 ARG A CA 1
ATOM 657 C C . ARG A 1 87 ? 4.202 7.714 -2.730 1.00 96.81 87 ARG A C 1
ATOM 659 O O . ARG A 1 87 ? 3.951 8.916 -2.803 1.00 96.81 87 ARG A O 1
ATOM 666 N N . VAL A 1 88 ? 3.631 6.795 -3.502 1.00 96.75 88 VAL A N 1
ATOM 667 C CA . VAL A 1 88 ? 2.523 7.044 -4.427 1.00 96.75 88 VAL A CA 1
ATOM 668 C C . VAL A 1 88 ? 1.266 6.386 -3.873 1.00 96.75 88 VAL A C 1
ATOM 670 O O . VAL A 1 88 ? 1.194 5.166 -3.730 1.00 96.75 88 VAL A O 1
ATOM 673 N N . VAL A 1 89 ? 0.261 7.206 -3.559 1.00 96.56 89 VAL A N 1
ATOM 674 C CA . VAL A 1 89 ? -1.060 6.709 -3.158 1.00 96.56 89 VAL A CA 1
ATOM 675 C C . VAL A 1 89 ? -1.803 6.289 -4.421 1.00 96.56 89 VAL A C 1
ATOM 677 O O . VAL A 1 89 ? -2.173 7.143 -5.225 1.00 96.56 89 VAL A O 1
ATOM 680 N N . ARG A 1 90 ? -1.994 4.980 -4.594 1.00 95.19 90 ARG A N 1
ATOM 681 C CA . ARG A 1 90 ? -2.693 4.384 -5.744 1.00 95.19 90 ARG A CA 1
ATOM 682 C C . ARG A 1 90 ? -4.156 4.088 -5.430 1.00 95.19 90 ARG A C 1
ATOM 684 O O . ARG A 1 90 ? -4.990 4.112 -6.329 1.00 95.19 90 ARG A O 1
ATOM 691 N N . THR A 1 91 ? -4.478 3.855 -4.158 1.00 95.38 91 THR A N 1
ATOM 692 C CA . THR A 1 91 ? -5.824 3.465 -3.723 1.00 95.38 91 THR A CA 1
ATOM 693 C C . THR A 1 91 ? -6.323 4.382 -2.607 1.00 95.38 91 THR A C 1
ATOM 695 O O . THR A 1 91 ? -6.955 5.398 -2.876 1.00 95.38 91 THR A O 1
ATOM 698 N N . PHE A 1 92 ? -6.024 4.080 -1.349 1.00 95.81 92 PHE A N 1
ATOM 699 C CA . PHE A 1 92 ? -6.366 4.871 -0.186 1.00 95.81 92 PHE A CA 1
ATOM 700 C C . PHE A 1 92 ? -5.322 4.702 0.915 1.00 95.81 92 PHE A C 1
ATOM 702 O O . PHE A 1 92 ? -4.628 3.690 1.005 1.00 95.81 92 PHE A O 1
ATOM 709 N N . ILE A 1 93 ? -5.244 5.704 1.782 1.00 96.12 93 ILE A N 1
ATOM 710 C CA . ILE A 1 93 ? -4.457 5.688 3.014 1.00 96.12 93 ILE A CA 1
ATOM 711 C C . ILE A 1 93 ? -5.320 6.148 4.184 1.00 96.12 93 ILE A C 1
ATOM 713 O O . ILE A 1 93 ? -6.326 6.844 4.002 1.00 96.12 93 ILE A O 1
ATOM 717 N N . LEU A 1 94 ? -4.896 5.772 5.388 1.00 96.06 94 LEU A N 1
ATOM 718 C CA . LEU A 1 94 ? -5.464 6.269 6.632 1.00 96.06 94 LEU A CA 1
ATOM 719 C C . LEU A 1 94 ? -4.547 7.342 7.209 1.00 96.06 94 LEU A C 1
ATOM 721 O O . LEU A 1 94 ? -3.387 7.079 7.522 1.00 96.06 94 LEU A O 1
ATOM 725 N N . ASP A 1 95 ? -5.077 8.550 7.340 1.00 95.44 95 ASP A N 1
ATOM 726 C CA . ASP A 1 95 ? -4.477 9.575 8.183 1.00 95.44 95 ASP A CA 1
ATOM 727 C C . ASP A 1 95 ? -4.939 9.380 9.640 1.00 95.44 95 ASP A C 1
ATOM 729 O O . ASP A 1 95 ? -5.911 8.648 9.891 1.00 95.44 95 ASP A O 1
ATOM 733 N N . PRO A 1 96 ? -4.280 10.048 10.610 1.00 95.56 96 PRO A N 1
ATOM 734 C CA . PRO A 1 96 ? -4.677 9.974 12.007 1.00 95.56 96 PRO A CA 1
ATOM 735 C C . PRO A 1 96 ? -6.182 10.228 12.197 1.00 95.56 96 PRO A C 1
ATOM 737 O O . PRO A 1 96 ? -6.712 11.227 11.695 1.00 95.56 96 PRO A O 1
ATOM 740 N N . PRO A 1 97 ? -6.891 9.337 12.910 1.00 95.50 97 PRO A N 1
ATOM 741 C CA . PRO A 1 97 ? -8.327 9.440 13.087 1.00 95.50 97 PRO A CA 1
ATOM 742 C C . PRO A 1 97 ? -8.661 10.575 14.053 1.00 95.50 97 PRO A C 1
ATOM 744 O O . PRO A 1 97 ? -7.877 10.936 14.933 1.00 95.50 97 PRO A O 1
ATOM 747 N N . LYS A 1 98 ? -9.880 11.099 13.941 1.00 95.00 98 LYS A N 1
ATOM 748 C CA . LYS A 1 98 ? -10.442 12.000 14.948 1.00 95.00 98 LYS A CA 1
ATOM 749 C C . LYS A 1 98 ? -11.173 11.171 15.995 1.00 95.00 98 LYS A C 1
ATOM 751 O O . LYS A 1 98 ? -12.048 10.382 15.650 1.00 95.00 98 LYS A O 1
ATOM 756 N N . VAL A 1 99 ? -10.826 11.366 17.262 1.00 96.06 99 VAL A N 1
ATOM 757 C CA . VAL A 1 99 ? -11.428 10.651 18.394 1.00 96.06 99 VAL A CA 1
ATOM 758 C C . VAL A 1 99 ? -12.097 11.659 19.318 1.00 96.06 99 VAL A C 1
ATOM 760 O O . VAL A 1 99 ? -11.528 12.700 19.636 1.00 96.06 99 VAL A O 1
ATOM 763 N N . THR A 1 100 ? -13.318 11.366 19.749 1.00 96.00 100 THR A N 1
ATOM 764 C CA . THR A 1 100 ? -14.056 12.172 20.725 1.00 96.00 100 THR A CA 1
ATOM 765 C C . THR A 1 100 ? -14.640 11.258 21.788 1.00 96.00 100 THR A C 1
ATOM 767 O O . THR A 1 100 ? -15.373 10.322 21.476 1.00 96.00 100 THR A O 1
ATOM 770 N N . ARG A 1 101 ? -14.336 11.528 23.058 1.00 96.00 101 ARG A N 1
ATOM 771 C CA . ARG A 1 101 ? -14.943 10.821 24.187 1.00 96.00 101 ARG A CA 1
ATOM 772 C C . ARG A 1 101 ? -16.299 11.451 24.498 1.00 96.00 101 ARG A C 1
ATOM 774 O O . ARG A 1 101 ? -16.361 12.611 24.891 1.00 96.00 101 ARG A O 1
ATOM 781 N N . SER A 1 102 ? -17.382 10.702 24.312 1.00 93.00 102 SER A N 1
ATOM 782 C CA . SER A 1 102 ? -18.749 11.196 24.541 1.00 93.00 102 SER A CA 1
ATOM 783 C C . SER A 1 102 ? -19.268 10.896 25.950 1.00 93.00 102 SER A C 1
ATOM 785 O O . SER A 1 102 ? -20.186 11.559 26.417 1.00 93.00 102 SER A O 1
ATOM 787 N N . ALA A 1 103 ? -18.721 9.871 26.613 1.00 94.06 103 ALA A N 1
ATOM 788 C CA . ALA A 1 103 ? -19.029 9.490 27.994 1.00 94.06 103 ALA A CA 1
ATOM 789 C C . ALA A 1 103 ? -17.902 8.593 28.560 1.00 94.06 103 ALA A C 1
ATOM 791 O O . ALA A 1 103 ? -16.999 8.197 27.815 1.00 94.06 103 ALA A O 1
ATOM 792 N N . PRO A 1 104 ? -17.909 8.233 29.858 1.00 94.25 104 PRO A N 1
ATOM 793 C CA . PRO A 1 104 ? -16.944 7.279 30.398 1.00 94.25 104 PRO A CA 1
ATOM 794 C C . PRO A 1 104 ? -16.935 5.940 29.641 1.00 94.25 104 PRO A C 1
ATOM 796 O O . PRO A 1 104 ? -17.942 5.239 29.574 1.00 94.25 104 PRO A O 1
ATOM 799 N N . GLY A 1 105 ? -15.785 5.600 29.046 1.00 93.75 105 GLY A N 1
ATOM 800 C CA . GLY A 1 105 ? -15.615 4.400 28.223 1.00 93.75 105 GLY A CA 1
ATOM 801 C C . GLY A 1 105 ? -16.312 4.452 26.861 1.00 93.75 105 GLY A C 1
ATOM 802 O O . GLY A 1 105 ? -16.272 3.461 26.145 1.00 93.75 105 GLY A O 1
ATOM 803 N N . LYS A 1 106 ? -16.935 5.576 26.481 1.00 96.38 106 LYS A N 1
ATOM 804 C CA . LYS A 1 106 ? -17.666 5.722 25.221 1.00 96.38 106 LYS A CA 1
ATOM 805 C C . LYS A 1 106 ? -16.962 6.697 24.282 1.00 96.38 106 LYS A C 1
ATOM 807 O O . LYS A 1 106 ? -16.761 7.862 24.638 1.00 96.38 106 LYS A O 1
ATOM 812 N N . TYR A 1 107 ? -16.634 6.233 23.081 1.00 96.81 107 TYR A N 1
ATOM 813 C CA . TYR A 1 107 ? -15.830 6.976 22.113 1.00 96.81 107 TYR A CA 1
ATOM 814 C C . TYR A 1 107 ? -16.479 6.974 20.730 1.00 96.81 107 TYR A C 1
ATOM 816 O O . TYR A 1 107 ? -16.924 5.933 20.250 1.00 96.81 107 TYR A O 1
ATOM 824 N N . LEU A 1 108 ? -16.483 8.139 20.084 1.00 96.06 108 LEU A N 1
ATOM 825 C CA . LEU A 1 108 ? -16.759 8.309 18.663 1.00 96.06 108 LEU A CA 1
ATOM 826 C C . LEU A 1 108 ? -15.429 8.451 17.921 1.00 96.06 108 LEU A C 1
ATOM 828 O O . LEU A 1 108 ? -14.615 9.317 18.244 1.00 96.06 108 LEU A O 1
ATOM 832 N N . ILE A 1 109 ? -15.219 7.597 16.930 1.00 96.00 109 ILE A N 1
ATOM 833 C CA . ILE A 1 109 ? -13.998 7.504 16.140 1.00 96.00 109 ILE A CA 1
ATOM 834 C C . ILE A 1 109 ? -14.373 7.736 14.684 1.00 96.00 109 ILE A C 1
ATOM 836 O O . ILE A 1 109 ? -15.121 6.962 14.085 1.00 96.00 109 ILE A O 1
ATOM 840 N N . CYS A 1 110 ? -13.827 8.797 14.109 1.00 95.56 110 CYS A N 1
ATOM 841 C CA . CYS A 1 110 ? -13.948 9.099 12.694 1.00 95.56 110 CYS A CA 1
ATOM 842 C C . CYS A 1 110 ? -12.594 8.803 12.037 1.00 95.56 110 CYS A C 1
ATOM 844 O O . CYS A 1 110 ? -11.642 9.562 12.266 1.00 95.56 110 CYS A O 1
ATOM 846 N N . PRO A 1 111 ? -12.456 7.719 11.254 1.00 96.25 111 PRO A N 1
ATOM 847 C CA . PRO A 1 111 ? -11.263 7.541 10.434 1.00 96.25 111 PRO A CA 1
ATOM 848 C C . PRO A 1 111 ? -11.127 8.710 9.453 1.00 96.25 111 PRO A C 1
ATOM 850 O O . PRO A 1 111 ? -12.113 9.353 9.095 1.00 96.25 111 PRO A O 1
ATOM 853 N N . VAL A 1 112 ? -9.903 8.983 9.010 1.00 95.69 112 VAL A N 1
ATOM 854 C CA . VAL A 1 112 ? -9.640 9.955 7.948 1.00 95.69 112 VAL A CA 1
ATOM 855 C C . VAL A 1 112 ? -9.088 9.185 6.761 1.00 95.69 112 VAL A C 1
ATOM 857 O O . VAL A 1 112 ? -7.940 8.745 6.773 1.00 95.69 112 VAL A O 1
ATOM 860 N N . ILE A 1 113 ? -9.937 8.967 5.758 1.00 96.00 113 ILE A N 1
ATOM 861 C CA . ILE A 1 113 ? -9.592 8.197 4.564 1.00 96.00 113 ILE A CA 1
ATOM 862 C C . ILE A 1 113 ? -9.243 9.176 3.446 1.00 96.00 113 ILE A C 1
ATOM 864 O O . ILE A 1 113 ? -10.107 9.921 2.981 1.00 96.00 113 ILE A O 1
ATOM 868 N N . ARG A 1 114 ? -7.995 9.148 2.970 1.00 94.56 114 ARG A N 1
ATOM 869 C CA . ARG A 1 114 ? -7.601 9.845 1.738 1.00 94.56 114 ARG A CA 1
ATOM 870 C C . ARG A 1 114 ? -7.493 8.854 0.596 1.00 94.56 114 ARG A C 1
ATOM 872 O O . ARG A 1 114 ? -6.724 7.903 0.684 1.00 94.56 114 ARG A O 1
ATOM 879 N N . ARG A 1 115 ? -8.241 9.103 -0.477 1.00 94.00 115 ARG A N 1
ATOM 880 C CA . ARG A 1 115 ? -8.258 8.282 -1.692 1.00 94.00 115 ARG A CA 1
ATOM 881 C C . ARG A 1 115 ? -7.374 8.901 -2.769 1.00 94.00 115 ARG A C 1
ATOM 883 O O . ARG A 1 115 ? -7.281 10.124 -2.869 1.00 94.00 115 ARG A O 1
ATOM 890 N N . ALA A 1 116 ? -6.768 8.058 -3.593 1.00 94.62 116 ALA A N 1
ATOM 891 C CA . ALA A 1 116 ? -6.264 8.469 -4.890 1.00 94.62 116 ALA A CA 1
ATOM 892 C C . ALA A 1 116 ? -7.441 8.967 -5.754 1.00 94.62 116 ALA A C 1
ATOM 894 O O . ALA A 1 116 ? -8.538 8.411 -5.647 1.00 94.62 116 ALA A O 1
ATOM 895 N N . PRO A 1 117 ? -7.246 9.972 -6.627 1.00 91.69 117 PRO A N 1
ATOM 896 C CA . PRO A 1 117 ? -8.331 10.537 -7.436 1.00 91.69 117 PRO A CA 1
ATOM 897 C C . PRO A 1 117 ? -9.091 9.515 -8.293 1.00 91.69 117 PRO A C 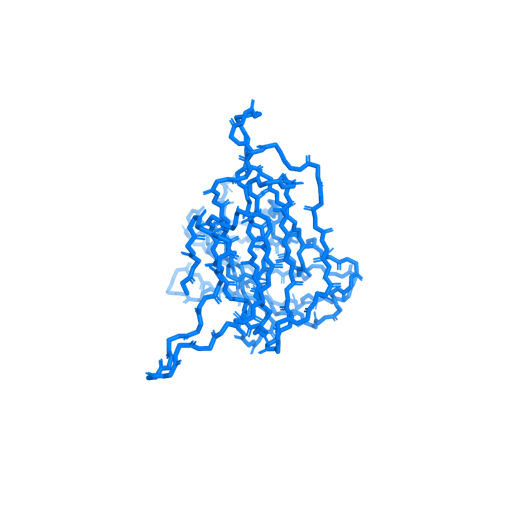1
ATOM 899 O O . PRO A 1 117 ? -10.280 9.679 -8.543 1.00 91.69 117 PRO A O 1
ATOM 902 N N . THR A 1 118 ? -8.413 8.456 -8.734 1.00 90.38 118 THR A N 1
ATOM 903 C CA . THR A 1 118 ? -8.979 7.392 -9.574 1.00 90.38 118 THR A CA 1
ATOM 904 C C . THR A 1 118 ? -9.616 6.253 -8.773 1.00 90.38 118 THR A C 1
ATOM 906 O O . THR A 1 118 ? -10.255 5.382 -9.358 1.00 90.38 118 THR A O 1
ATOM 909 N N . PHE A 1 119 ? -9.477 6.239 -7.443 1.00 92.38 119 PHE A N 1
ATOM 910 C CA . PHE A 1 119 ? -9.940 5.138 -6.603 1.00 92.38 119 PHE A CA 1
ATOM 911 C C . PHE A 1 119 ? -11.358 5.380 -6.068 1.00 92.38 119 PHE A C 1
ATOM 913 O O . PHE A 1 119 ? -11.567 5.985 -5.012 1.00 92.38 119 PHE A O 1
ATOM 920 N N . THR A 1 120 ? -12.346 4.864 -6.799 1.00 91.19 120 THR A N 1
ATOM 921 C CA . THR A 1 120 ? -13.782 5.037 -6.514 1.00 91.19 120 THR A CA 1
ATOM 922 C C . THR A 1 120 ? -14.431 3.843 -5.809 1.00 91.19 120 THR A C 1
ATOM 924 O O . THR A 1 120 ? -15.609 3.908 -5.457 1.00 91.19 120 THR A O 1
ATOM 927 N N . THR A 1 121 ? -13.679 2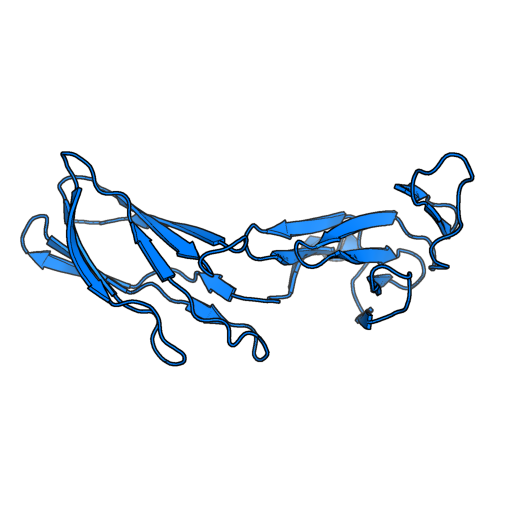.768 -5.558 1.00 91.06 121 THR A N 1
ATOM 928 C CA . THR A 1 121 ? -14.187 1.552 -4.912 1.00 91.06 121 THR A CA 1
ATOM 929 C C . THR A 1 121 ? -14.783 1.851 -3.536 1.00 91.06 121 THR A C 1
ATOM 931 O O . THR A 1 121 ? -14.183 2.549 -2.706 1.00 91.06 121 THR A O 1
ATOM 934 N N . THR A 1 122 ? -15.972 1.302 -3.274 1.00 92.38 122 THR A N 1
ATOM 935 C CA . THR A 1 122 ? -16.621 1.382 -1.962 1.00 92.38 122 THR A CA 1
ATOM 936 C C . THR A 1 122 ? -15.730 0.745 -0.902 1.00 92.38 122 THR A C 1
ATOM 938 O O . THR A 1 122 ? -15.246 -0.369 -1.080 1.00 92.38 122 THR A O 1
ATOM 941 N N . LEU A 1 123 ? -15.526 1.455 0.209 1.00 95.44 123 LEU A N 1
ATOM 942 C CA . LEU A 1 123 ? -14.751 0.940 1.334 1.00 95.44 123 LEU A CA 1
ATOM 943 C C . LEU A 1 123 ? -15.676 0.520 2.466 1.00 95.44 123 LEU A C 1
ATOM 945 O O . LEU A 1 123 ? -16.791 1.021 2.602 1.00 95.44 123 LEU A O 1
ATOM 949 N N . ARG A 1 124 ? -15.170 -0.381 3.296 1.00 95.50 124 ARG A N 1
ATOM 950 C CA . ARG A 1 124 ? -15.788 -0.844 4.526 1.00 95.50 124 ARG A CA 1
ATOM 951 C C . ARG A 1 124 ? -14.930 -0.432 5.704 1.00 95.50 124 ARG A C 1
ATOM 953 O O . ARG A 1 124 ? -13.709 -0.479 5.613 1.00 95.50 124 ARG A O 1
ATOM 960 N N . LEU A 1 125 ? -15.575 -0.027 6.788 1.00 96.25 125 LEU A N 1
ATOM 961 C CA . LEU A 1 125 ? -14.953 0.208 8.083 1.00 96.25 125 LEU A CA 1
ATOM 962 C C . LEU A 1 125 ? -15.344 -0.930 9.018 1.00 96.25 125 LEU A C 1
ATOM 964 O O . LEU A 1 125 ? -16.527 -1.232 9.184 1.00 96.25 125 LEU A O 1
ATOM 968 N N . GLU A 1 126 ? -14.341 -1.522 9.643 1.00 93.62 126 GLU A N 1
ATOM 969 C CA . GLU A 1 126 ? -14.468 -2.636 10.567 1.00 93.62 126 GLU A CA 1
ATOM 970 C C . GLU A 1 126 ? -13.637 -2.351 11.820 1.00 93.62 126 GLU A C 1
ATOM 972 O O . GLU A 1 126 ? -12.604 -1.681 11.776 1.00 93.62 126 GLU A O 1
ATOM 977 N N . ALA A 1 127 ? -14.089 -2.866 12.956 1.00 90.81 127 ALA A N 1
ATOM 978 C CA . ALA A 1 127 ? -13.331 -2.876 14.197 1.00 90.81 127 ALA A CA 1
ATOM 979 C C . ALA A 1 127 ? -13.571 -4.210 14.898 1.00 90.81 127 ALA A C 1
ATOM 981 O O . ALA A 1 127 ? -14.648 -4.797 14.778 1.00 90.81 127 ALA A O 1
ATOM 982 N N . GLY A 1 128 ? -12.569 -4.702 15.622 1.00 77.44 128 GLY A N 1
ATOM 983 C CA . GLY A 1 128 ? -12.732 -5.924 16.405 1.00 77.44 128 GLY A CA 1
ATOM 984 C C . GLY A 1 128 ? -13.689 -5.701 17.578 1.00 77.44 128 GLY A C 1
ATOM 985 O O . GLY A 1 128 ? -13.507 -4.763 18.352 1.00 77.44 128 GLY A O 1
ATOM 986 N N . SER A 1 129 ? -14.681 -6.579 17.739 1.00 75.88 129 SER A N 1
ATOM 987 C CA . SER A 1 129 ? -15.435 -6.707 18.991 1.00 75.88 129 SER A CA 1
ATOM 988 C C . SER A 1 129 ? -14.725 -7.677 19.931 1.00 75.88 129 SER A C 1
ATOM 990 O O . SER A 1 129 ? -14.216 -8.711 19.496 1.00 75.88 129 SER A O 1
ATOM 992 N N . SER A 1 130 ? -14.726 -7.380 21.225 1.00 84.81 130 SER A N 1
ATOM 993 C CA . SER A 1 130 ? -14.153 -8.244 22.260 1.00 84.81 130 SER A CA 1
ATOM 994 C C . SER A 1 130 ? -15.032 -8.213 23.512 1.00 84.81 130 SER A C 1
ATOM 996 O O . SER A 1 130 ? -15.985 -7.440 23.588 1.00 84.81 130 SER A O 1
ATOM 998 N N . GLN A 1 131 ? -14.698 -9.005 24.536 1.00 88.19 131 GLN A N 1
ATOM 999 C CA . GLN A 1 131 ? -15.379 -8.911 25.838 1.00 88.19 131 GLN A CA 1
ATOM 1000 C C . GLN A 1 131 ? -15.259 -7.516 26.479 1.00 88.19 131 GLN A C 1
ATOM 1002 O O . GLN A 1 131 ? -16.055 -7.167 27.345 1.00 88.19 131 GLN A O 1
ATOM 1007 N N . THR A 1 132 ? -14.273 -6.720 26.060 1.00 87.94 132 THR A N 1
ATOM 1008 C CA . THR A 1 132 ? -13.989 -5.384 26.593 1.00 87.94 132 THR A CA 1
ATOM 1009 C C . THR A 1 132 ? -14.320 -4.255 25.622 1.00 87.94 132 THR A C 1
ATOM 1011 O O . THR A 1 132 ? -14.223 -3.100 26.023 1.00 87.94 132 THR A O 1
ATOM 1014 N N . THR A 1 133 ? -14.741 -4.560 24.388 1.00 92.31 133 THR A N 1
ATOM 1015 C CA . THR A 1 133 ? -15.063 -3.581 23.340 1.00 92.31 133 THR A CA 1
ATOM 1016 C C . THR A 1 133 ? -16.366 -3.959 22.644 1.00 92.31 133 THR A C 1
ATOM 1018 O O . THR A 1 133 ? -16.436 -4.947 21.913 1.00 92.31 133 THR A O 1
ATOM 1021 N N . SER A 1 134 ? -17.394 -3.137 22.845 1.00 94.56 134 SER A N 1
ATOM 1022 C CA . SER A 1 134 ? -18.693 -3.237 22.179 1.00 94.56 134 SER A CA 1
ATOM 1023 C C . SER A 1 134 ? -18.840 -2.147 21.122 1.00 94.56 134 SER A C 1
ATOM 1025 O O . SER A 1 134 ? -18.638 -0.966 21.411 1.00 94.56 134 SER A O 1
ATOM 1027 N N . ILE A 1 135 ? -19.237 -2.531 19.909 1.00 94.62 135 ILE A N 1
ATOM 1028 C CA . ILE A 1 135 ? -19.582 -1.589 18.839 1.00 94.62 135 ILE A CA 1
ATOM 1029 C C . ILE A 1 135 ? -21.038 -1.175 19.032 1.00 94.62 135 ILE A C 1
ATOM 1031 O O . ILE A 1 135 ? -21.942 -1.997 18.921 1.00 94.62 135 ILE A O 1
ATOM 1035 N N . LEU A 1 136 ? -21.258 0.101 19.337 1.00 94.56 136 LEU A N 1
ATOM 1036 C CA . LEU A 1 136 ? -22.590 0.664 19.555 1.00 94.56 136 LEU A CA 1
ATOM 1037 C C . LEU A 1 136 ? -23.214 1.131 18.241 1.00 94.56 136 LEU A C 1
ATOM 1039 O O . LEU A 1 136 ? -24.412 0.964 18.022 1.00 94.56 136 LEU A O 1
ATOM 1043 N N . ARG A 1 137 ? -22.396 1.716 17.361 1.00 95.06 137 ARG A N 1
ATOM 1044 C CA . ARG A 1 137 ? -22.814 2.172 16.037 1.00 95.06 137 ARG A CA 1
ATOM 1045 C C . ARG A 1 137 ? -21.653 2.106 15.060 1.00 95.06 137 ARG A C 1
ATOM 1047 O O . ARG A 1 137 ? -20.523 2.436 15.402 1.00 95.06 137 ARG A O 1
ATOM 1054 N N . LEU A 1 138 ? -21.959 1.735 13.823 1.00 95.25 138 LEU A N 1
ATOM 1055 C CA . LEU A 1 138 ? -21.009 1.711 12.721 1.00 95.25 138 LEU A CA 1
ATOM 1056 C C . LEU A 1 138 ? -21.660 2.328 11.485 1.00 95.25 138 LEU A C 1
ATOM 1058 O O . LEU A 1 138 ? -22.707 1.873 11.029 1.00 95.25 138 LEU A O 1
ATOM 1062 N N . LEU A 1 139 ? -21.036 3.376 10.960 1.00 95.50 139 LEU A N 1
ATOM 1063 C CA . LEU A 1 139 ? -21.387 4.015 9.702 1.00 95.50 139 LEU A CA 1
ATOM 1064 C C . LEU A 1 139 ? -20.271 3.740 8.697 1.00 95.50 139 LEU A C 1
ATOM 1066 O O . LEU A 1 139 ? -19.118 4.102 8.933 1.00 95.50 139 LEU A O 1
ATOM 1070 N N . GLN A 1 140 ? -20.628 3.108 7.583 1.00 95.56 140 GLN A N 1
ATOM 1071 C CA . GLN A 1 140 ? -19.677 2.753 6.535 1.00 95.56 140 GLN A CA 1
ATOM 1072 C C . GLN A 1 140 ? -19.151 4.004 5.799 1.00 95.56 140 GLN A C 1
ATOM 1074 O O . GLN A 1 140 ? -19.893 4.984 5.670 1.00 95.56 140 GLN A O 1
ATOM 1079 N N . PRO A 1 141 ? -17.897 3.989 5.307 1.00 94.25 141 PRO A N 1
ATOM 1080 C CA . PRO A 1 141 ? -17.369 5.038 4.444 1.00 94.25 141 PRO A CA 1
ATOM 1081 C C . PRO A 1 141 ? -18.133 5.139 3.117 1.00 94.25 141 PRO A C 1
ATOM 1083 O O . PRO A 1 141 ? -18.458 4.132 2.490 1.00 94.25 141 PRO A O 1
ATOM 1086 N N . GLY A 1 142 ? -18.370 6.368 2.667 1.00 86.06 142 GLY A N 1
ATOM 1087 C CA . GLY A 1 142 ? -18.937 6.689 1.357 1.00 86.06 142 GLY A CA 1
ATOM 1088 C C . GLY A 1 142 ? -17.885 7.222 0.379 1.00 86.06 142 GLY A C 1
ATOM 1089 O O . GLY A 1 142 ? -16.675 7.098 0.597 1.00 86.06 142 GLY A O 1
ATOM 1090 N N . SER A 1 143 ? -18.355 7.838 -0.707 1.00 78.38 143 SER A N 1
ATOM 1091 C CA . SER A 1 143 ? -17.510 8.581 -1.656 1.00 78.38 143 SER A CA 1
ATOM 1092 C C . SER A 1 143 ? -16.993 9.901 -1.074 1.00 78.38 143 SER A C 1
ATOM 1094 O O . SER A 1 143 ? -15.892 10.326 -1.404 1.00 78.38 143 SER A O 1
ATOM 1096 N N . ASP A 1 144 ? -17.769 10.525 -0.189 1.00 77.06 144 ASP A N 1
ATOM 1097 C CA . ASP A 1 144 ? -17.528 11.831 0.441 1.00 77.06 144 ASP A CA 1
ATOM 1098 C C . ASP A 1 144 ? -17.431 11.756 1.978 1.00 77.06 144 ASP A C 1
ATOM 1100 O O . ASP A 1 144 ? -17.153 12.750 2.647 1.00 77.06 144 ASP A O 1
ATOM 1104 N N . SER A 1 145 ? -17.629 10.568 2.550 1.00 85.56 145 SER A N 1
ATOM 1105 C CA . SER A 1 145 ? -17.601 10.323 3.990 1.00 85.56 145 SER A CA 1
ATOM 1106 C C . SER A 1 145 ? -16.565 9.264 4.333 1.00 85.56 145 SER A C 1
ATOM 1108 O O . SER A 1 145 ? -16.498 8.215 3.696 1.00 85.56 145 SER A O 1
ATOM 1110 N N . SER A 1 146 ? -15.791 9.493 5.393 1.00 89.38 146 SER A N 1
ATOM 1111 C CA . SER A 1 146 ? -14.894 8.463 5.931 1.00 89.38 146 SER A CA 1
ATOM 1112 C C . SER A 1 146 ? -15.621 7.439 6.816 1.00 89.38 146 SER A C 1
ATOM 1114 O O . SER A 1 146 ? -15.012 6.471 7.254 1.00 89.38 146 SER A O 1
ATOM 1116 N N . GLY A 1 147 ? -16.923 7.611 7.059 1.00 94.06 147 GLY A N 1
ATOM 1117 C CA . GLY A 1 147 ? -17.665 6.792 8.012 1.00 94.06 147 GLY A CA 1
ATOM 1118 C C . GLY A 1 147 ? -17.392 7.199 9.462 1.00 94.06 147 GLY A C 1
ATOM 1119 O O . GLY A 1 147 ? -16.724 8.196 9.740 1.00 94.06 147 GLY A O 1
ATOM 1120 N N . ALA A 1 148 ? -17.954 6.439 10.396 1.00 95.94 148 ALA A N 1
ATOM 1121 C CA . ALA A 1 148 ? -17.797 6.673 11.827 1.00 95.94 148 ALA A CA 1
ATOM 1122 C C . ALA A 1 148 ? -18.037 5.388 12.619 1.00 95.94 148 ALA A C 1
ATOM 1124 O O . ALA A 1 148 ? -18.836 4.538 12.225 1.00 95.94 148 ALA A O 1
ATOM 1125 N N . LEU A 1 149 ? -17.383 5.274 13.768 1.00 96.00 149 LEU A N 1
ATOM 1126 C CA . LEU A 1 149 ? -17.512 4.153 14.683 1.00 96.00 149 LEU A CA 1
ATOM 1127 C C . LEU A 1 149 ? -17.744 4.681 16.101 1.00 96.00 149 LEU A C 1
ATOM 1129 O O . LEU A 1 149 ? -16.945 5.454 16.618 1.00 96.00 149 LEU A O 1
ATOM 1133 N N . GLU A 1 150 ? -18.822 4.247 16.739 1.00 96.38 150 GLU A N 1
ATOM 1134 C CA . GLU A 1 150 ? -19.118 4.525 18.142 1.00 96.38 150 GLU A CA 1
ATOM 1135 C C . GLU A 1 150 ? -18.910 3.244 18.951 1.00 96.38 150 GLU A C 1
ATOM 1137 O O . GLU A 1 150 ? -19.535 2.217 18.666 1.00 96.38 150 GLU A O 1
ATOM 1142 N N . VAL A 1 151 ? -18.037 3.292 19.956 1.00 96.06 151 VAL A N 1
ATOM 1143 C CA . VAL A 1 151 ? -17.678 2.135 20.788 1.00 96.06 151 VAL A CA 1
ATOM 1144 C C . VAL A 1 151 ? -17.882 2.417 22.269 1.00 96.06 151 VAL A C 1
ATOM 1146 O O . VAL A 1 151 ? -17.684 3.542 22.726 1.00 96.06 151 VAL A O 1
ATOM 1149 N N . GLN A 1 152 ? -18.220 1.370 23.021 1.00 95.88 152 GLN A N 1
ATOM 1150 C CA . GLN A 1 152 ? -18.016 1.296 24.464 1.00 95.88 152 GLN A CA 1
ATOM 1151 C C . GLN A 1 152 ? -16.834 0.364 24.720 1.00 95.88 152 GLN A C 1
ATOM 1153 O O . GLN A 1 152 ? -16.892 -0.810 24.355 1.00 95.88 152 GLN A O 1
ATOM 1158 N N . THR A 1 153 ? -15.770 0.855 25.344 1.00 95.12 153 THR A N 1
ATOM 1159 C CA . THR A 1 153 ? -14.598 0.042 25.658 1.00 95.12 153 THR A CA 1
ATOM 1160 C C . THR A 1 153 ? -13.870 0.502 26.915 1.00 95.12 153 THR A C 1
ATOM 1162 O O . THR A 1 153 ? -13.896 1.678 27.280 1.00 95.12 153 THR A O 1
ATOM 1165 N N . THR A 1 154 ? -13.225 -0.448 27.588 1.00 93.50 154 THR A N 1
ATOM 1166 C CA . THR A 1 154 ? -12.257 -0.190 28.667 1.00 93.50 154 THR A CA 1
ATOM 1167 C C . THR A 1 154 ? -10.810 -0.252 28.181 1.00 93.50 154 THR A C 1
ATOM 1169 O O . THR A 1 154 ? -9.891 0.004 28.959 1.00 93.50 154 THR A O 1
ATOM 1172 N N . GLN A 1 155 ? -10.586 -0.601 26.910 1.00 93.12 155 GLN A N 1
ATOM 1173 C CA . GLN A 1 155 ? -9.251 -0.673 26.331 1.00 93.12 155 GLN A CA 1
ATOM 1174 C C . GLN A 1 155 ? -8.702 0.739 26.060 1.00 93.12 155 GLN A C 1
ATOM 1176 O O . GLN A 1 155 ? -9.448 1.614 25.619 1.00 93.12 155 GLN A O 1
ATOM 1181 N N . PRO A 1 156 ? -7.392 0.970 26.266 1.00 93.62 156 PRO A N 1
ATOM 1182 C CA . PRO A 1 156 ? -6.759 2.262 25.987 1.00 93.62 156 PRO A CA 1
ATOM 1183 C C . PRO A 1 156 ? -6.602 2.535 24.485 1.00 93.62 156 PRO A C 1
ATOM 1185 O O . PRO A 1 156 ? -6.241 3.638 24.079 1.00 93.62 156 PRO A O 1
ATOM 1188 N N . SER A 1 157 ? -6.827 1.526 23.648 1.00 94.19 157 SER A N 1
ATOM 1189 C CA . SER A 1 157 ? -6.796 1.633 22.199 1.00 94.19 157 SER A CA 1
ATOM 1190 C C . SER A 1 157 ? -7.677 0.565 21.565 1.00 94.19 157 SER A C 1
ATOM 1192 O O . SER A 1 157 ? -7.971 -0.463 22.179 1.00 94.19 157 SER A O 1
ATOM 1194 N N . ILE A 1 158 ? -8.077 0.804 20.320 1.00 94.94 158 ILE A N 1
ATOM 1195 C CA . ILE A 1 158 ? -8.712 -0.204 19.469 1.00 94.94 158 ILE A CA 1
ATOM 1196 C C . ILE A 1 158 ? -8.050 -0.213 18.097 1.00 94.94 158 ILE A C 1
ATOM 1198 O O . ILE A 1 158 ? -7.522 0.804 17.656 1.00 94.94 15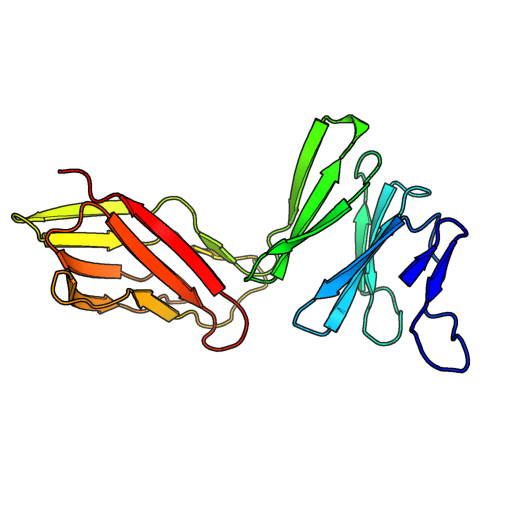8 ILE A O 1
ATOM 1202 N N . THR A 1 159 ? -8.115 -1.331 17.385 1.00 95.00 159 THR A N 1
ATOM 1203 C CA . THR A 1 159 ? -7.722 -1.376 15.974 1.00 95.00 159 THR A CA 1
ATOM 1204 C C . THR A 1 159 ? -8.955 -1.204 15.101 1.00 95.00 159 THR A C 1
ATOM 1206 O O . THR A 1 159 ? -9.944 -1.921 15.273 1.00 95.00 159 THR A O 1
ATOM 1209 N N . ILE A 1 160 ? -8.880 -0.271 14.156 1.00 96.00 160 ILE A N 1
ATOM 1210 C CA . ILE A 1 160 ? -9.846 -0.167 13.063 1.00 96.00 160 ILE A CA 1
ATOM 1211 C C . ILE A 1 160 ? -9.187 -0.623 11.767 1.00 96.00 160 ILE A C 1
ATOM 1213 O O . ILE A 1 160 ? -8.001 -0.371 11.549 1.00 96.00 160 ILE A O 1
ATOM 1217 N N . THR A 1 161 ? -9.969 -1.258 10.907 1.00 96.25 161 THR A N 1
ATOM 1218 C CA . THR A 1 161 ? -9.561 -1.701 9.578 1.00 96.25 161 THR A CA 1
ATOM 1219 C C . THR A 1 161 ? -10.485 -1.077 8.550 1.00 96.25 161 THR A C 1
ATOM 1221 O O . THR A 1 161 ? -11.705 -1.115 8.693 1.00 96.25 161 THR A O 1
ATOM 1224 N N . VAL A 1 162 ? -9.898 -0.500 7.508 1.00 96.94 162 VAL A N 1
ATOM 1225 C CA . VAL A 1 162 ? -10.612 -0.055 6.316 1.00 96.94 162 VAL A CA 1
ATOM 1226 C C . VAL A 1 162 ? -10.219 -0.962 5.162 1.00 96.94 162 VAL A C 1
ATOM 1228 O O . VAL A 1 162 ? -9.028 -1.148 4.922 1.00 96.94 162 VAL A O 1
ATOM 1231 N N . SER A 1 163 ? -11.194 -1.532 4.460 1.00 95.75 163 SER A N 1
ATOM 1232 C CA . SER A 1 163 ? -10.955 -2.464 3.352 1.00 95.75 163 SER A CA 1
ATOM 1233 C C . SER A 1 163 ? -11.871 -2.200 2.164 1.00 95.75 163 SER A C 1
ATOM 1235 O O . SER A 1 163 ? -12.895 -1.538 2.298 1.00 95.75 163 SER A O 1
ATOM 1237 N N . ASP A 1 164 ? -11.532 -2.732 0.995 1.00 93.56 164 ASP A N 1
ATOM 1238 C CA . ASP A 1 164 ? -12.428 -2.767 -0.171 1.00 93.56 164 ASP A CA 1
ATOM 1239 C C . ASP A 1 164 ? -13.416 -3.951 -0.136 1.00 93.56 164 ASP A C 1
ATOM 1241 O O . ASP A 1 164 ? -14.161 -4.182 -1.087 1.00 93.56 164 ASP A O 1
ATOM 1245 N N . GLY A 1 165 ? -13.430 -4.721 0.958 1.00 89.88 165 GLY A N 1
ATOM 1246 C CA . GLY A 1 165 ? -14.165 -5.982 1.056 1.00 89.88 165 GLY A CA 1
ATOM 1247 C C . GLY A 1 165 ? -13.548 -7.134 0.252 1.00 89.88 165 GLY A C 1
ATOM 1248 O O . GLY A 1 165 ? -14.184 -8.180 0.129 1.00 89.88 165 GLY A O 1
ATOM 1249 N N . ALA A 1 166 ? -12.339 -6.959 -0.286 1.00 88.62 166 ALA A N 1
ATOM 1250 C CA . ALA A 1 166 ? -11.599 -7.960 -1.037 1.00 88.62 166 ALA A CA 1
ATOM 1251 C C . ALA A 1 166 ? -10.146 -8.053 -0.539 1.00 88.62 166 ALA A C 1
ATOM 1253 O O . ALA A 1 166 ? -9.897 -8.593 0.539 1.00 88.62 166 ALA A O 1
ATOM 1254 N N . ARG A 1 167 ? -9.170 -7.604 -1.339 1.00 88.38 167 ARG A N 1
ATOM 1255 C CA . ARG A 1 167 ? -7.736 -7.807 -1.068 1.00 88.38 167 ARG A CA 1
ATOM 1256 C C . ARG A 1 167 ? -7.031 -6.557 -0.548 1.00 88.38 167 ARG A C 1
ATOM 1258 O O . ARG A 1 167 ? -5.878 -6.679 -0.137 1.00 88.38 167 ARG A O 1
ATOM 1265 N N . LEU A 1 168 ? -7.675 -5.390 -0.595 1.00 95.19 168 LEU A N 1
ATOM 1266 C CA . LEU A 1 168 ? -7.079 -4.128 -0.171 1.00 95.19 168 LEU A CA 1
ATOM 1267 C C . LEU A 1 168 ? -7.516 -3.801 1.249 1.00 95.19 168 LEU A C 1
ATOM 1269 O O . LEU A 1 168 ? -8.709 -3.776 1.554 1.00 95.19 168 LEU A O 1
ATOM 1273 N N . SER A 1 169 ? -6.557 -3.504 2.118 1.00 95.94 169 SER A N 1
ATOM 1274 C CA . SER A 1 169 ? -6.860 -3.090 3.484 1.00 95.94 169 SER A CA 1
ATOM 1275 C C . SER A 1 169 ? -5.804 -2.166 4.074 1.00 95.94 169 SER A C 1
ATOM 1277 O O . SER A 1 169 ? -4.644 -2.171 3.673 1.00 95.94 169 SER A O 1
ATOM 1279 N N . GLN A 1 170 ? -6.212 -1.367 5.052 1.00 96.69 170 GLN A N 1
ATOM 1280 C CA . GLN A 1 170 ? -5.340 -0.632 5.960 1.00 96.69 170 GLN A CA 1
ATOM 1281 C C . GLN A 1 170 ? -5.895 -0.776 7.367 1.00 96.69 170 GLN A C 1
ATOM 1283 O O . GLN A 1 170 ? -7.098 -0.616 7.577 1.00 96.69 170 GLN A O 1
ATOM 1288 N N . SER A 1 171 ? -5.020 -1.029 8.331 1.00 95.69 171 SER A N 1
ATOM 1289 C CA . SER A 1 171 ? -5.392 -1.079 9.740 1.00 95.69 171 SER A CA 1
ATOM 1290 C C . SER A 1 171 ? -4.606 -0.037 10.513 1.00 95.69 171 SER A C 1
ATOM 1292 O O . SER A 1 171 ? -3.425 0.180 10.254 1.00 95.69 171 SER A O 1
ATOM 1294 N N . GLN A 1 172 ? -5.254 0.592 11.487 1.00 94.56 172 GLN A N 1
ATOM 1295 C CA . GLN A 1 172 ? -4.582 1.497 12.408 1.00 94.56 172 GLN A CA 1
ATOM 1296 C C . GLN A 1 172 ? -5.046 1.272 13.840 1.00 94.56 172 GLN A C 1
ATOM 1298 O O . GLN A 1 172 ? -6.230 1.054 14.106 1.00 94.56 172 GLN A O 1
ATOM 1303 N N . THR A 1 173 ? -4.094 1.349 14.765 1.00 95.12 173 THR A N 1
ATOM 1304 C CA . THR A 1 173 ? -4.373 1.365 16.198 1.00 95.12 173 THR A CA 1
ATOM 1305 C C . THR A 1 173 ? -4.721 2.787 16.611 1.00 95.12 173 THR A C 1
ATOM 1307 O O . THR A 1 173 ? -3.909 3.703 16.506 1.00 95.12 173 THR A O 1
ATOM 1310 N N . VAL A 1 174 ? -5.948 2.962 17.078 1.00 95.62 174 VAL A N 1
ATOM 1311 C CA . VAL A 1 174 ? -6.518 4.224 17.528 1.00 95.62 174 VAL A CA 1
ATOM 1312 C C . VAL A 1 174 ? -6.354 4.320 19.032 1.00 95.62 174 VAL A C 1
ATOM 1314 O O . VAL A 1 174 ? -6.992 3.576 19.775 1.00 95.62 174 VAL A O 1
ATOM 1317 N N . SER A 1 175 ? -5.511 5.242 19.486 1.00 94.88 175 SER A N 1
ATOM 1318 C CA . SER A 1 175 ? -5.388 5.555 20.908 1.00 94.88 175 SER A CA 1
ATOM 1319 C C . SER A 1 175 ? -6.650 6.254 21.408 1.00 94.88 175 SER A C 1
ATOM 1321 O O . SER A 1 175 ? -7.058 7.287 20.878 1.00 94.88 175 SER A O 1
ATOM 1323 N N . LEU A 1 176 ? -7.249 5.698 22.455 1.00 92.31 176 LEU A N 1
ATOM 1324 C CA . LEU A 1 176 ? -8.407 6.236 23.156 1.00 92.31 176 LEU A CA 1
ATOM 1325 C C . LEU A 1 176 ? -7.899 6.888 24.436 1.00 92.31 176 LEU A C 1
ATOM 1327 O O . LEU A 1 176 ? -8.062 6.358 25.535 1.00 92.31 176 LEU A O 1
ATOM 1331 N N . ALA A 1 177 ? -7.191 8.007 24.274 1.00 76.44 177 ALA A N 1
ATOM 1332 C CA . ALA A 1 177 ? -6.742 8.782 25.422 1.00 76.44 177 ALA A CA 1
ATOM 1333 C C . ALA A 1 177 ? -7.945 9.097 26.347 1.00 76.44 177 ALA A C 1
ATOM 1335 O O . ALA A 1 177 ? -9.063 9.275 25.842 1.00 76.44 177 ALA A O 1
ATOM 1336 N N . PRO A 1 178 ? -7.752 9.117 27.680 1.00 55.38 178 PRO A N 1
ATOM 1337 C CA . PRO A 1 178 ? -8.780 9.544 28.627 1.00 55.38 178 PRO A CA 1
ATOM 1338 C C . PRO A 1 178 ? -9.343 10.933 28.317 1.00 55.38 178 PRO A C 1
ATOM 1340 O O . PRO A 1 178 ? -8.560 11.810 27.894 1.00 55.38 178 PRO A O 1
#

Radius of gyration: 20.52 Å; chains: 1; bounding box: 4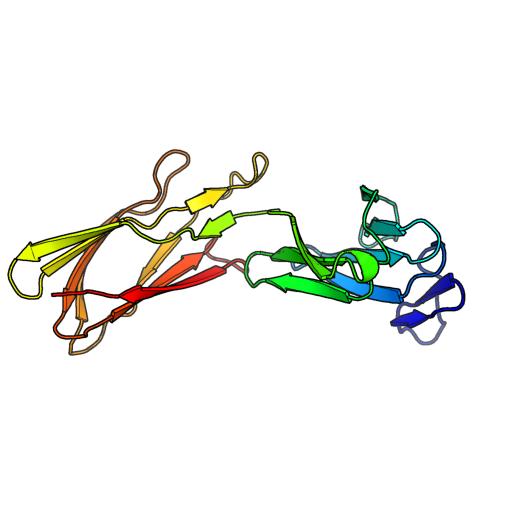5×36×52 Å

pLDDT: mean 91.67, std 8.76, range [55.38, 98.44]

Secondary structure (DSSP, 8-state):
-B-TTSEEEE-STT-EEEEE-SSEEEEEE-TTS-EEEEETTTTEEEEE-TTS-EEEEEE--SS---EEE-TT--EEEEEGGGTEEEEE-SSEEEEEEEEEEEETTEEEEEEEEEEPTT-----EEEE--BTTEEEEEEE---SS---EEEEEE-SSEEEEEEE-SSS-EEEEEEE---

Foldseek 3Di:
DDDQVQFDFDDDPVTDGQEGAARWADWDAFPVGWIWTAHQRQQWIFTAHNSNHTPDIGHDQARWHDWDADQQRKIWIDRPVVRDIDTGQAFKDWDAWDWDAPDVQKIKIFIDIDTDPPHQQFKAKDWDDDPFKDWPDWFGAHSPGSTMTIIRGPDQWTKMKMASVPRHIDIDIHGNHD

Sequence (178 aa):
MADEGGALWVLDPARHRFASLATPDDVLVSRAGDIFVNTLGDNAIHELDAQGHQVTVISGIQQPQGIALDSADNLYYTEFTKNRIGRVVRTFILDPPKVTRSAPGKYLICPVIRRAPTFTTTLRLEAGSSQTTSILRLLQPGSDSSGALEVQTTQPSITITVSDGARLSQSQTVSLAP